Protein AF-A0A6S7JE84-F1 (afdb_monomer_lite)

Radius of gyration: 17.27 Å; chains: 1; bounding box: 38×40×47 Å

Sequence (116 aa):
MVEIRGKRGNKVPIVLTKDIKESIDLLIRTRKNVGIPDKNPFAFARPTKQSLKHIRACDCLKRFAKECEPPLSNPEDVTGTKLRKYIATISQVFALKETEVEWLAQHLGHDIKVHR

Foldseek 3Di:
DDWDQAPPRDTFDDDDDPVRVVVLVVLVVCCVVLCADPCQPDSQCDSDDNDNDHDDVQVVQLVCQCVDPPHDPCSVCRGPVNVLVVVLVVVVVVVDDPVRNCSSCSNSSHDCVVPD

Organism: Paramuricea clavata (NCBI:txid317549)

Secondary structure (DSSP, 8-state):
-EEEE-GGG-EEEE---HHHHHHHHHHHHHTTTTT--TT---TTB--STT--SBP-HHHHHHHHHHS-SSPPS-GGG--HHHHHHHHHHHHHHTT--HHHHHHHHHHHT--GGGG-

pLDDT: mean 85.82, std 11.47, range [40.44, 96.19]

Structure (mmCIF, N/CA/C/O backbone):
data_AF-A0A6S7JE84-F1
#
_entry.id   AF-A0A6S7JE84-F1
#
loop_
_atom_site.group_PDB
_atom_site.id
_atom_site.type_symbol
_atom_site.label_atom_id
_atom_site.label_alt_id
_atom_site.label_comp_id
_atom_site.label_asym_id
_atom_site.label_entity_id
_atom_site.label_seq_id
_atom_site.pdbx_PDB_ins_code
_atom_site.Cartn_x
_atom_site.Cartn_y
_atom_site.Cartn_z
_atom_site.occupancy
_atom_site.B_iso_or_equiv
_atom_site.auth_seq_id
_atom_site.auth_comp_id
_atom_site.auth_asym_id
_atom_site.auth_atom_id
_atom_site.pdbx_PDB_model_num
ATOM 1 N N . MET A 1 1 ? -13.062 -9.619 -5.395 1.00 68.19 1 MET A N 1
ATOM 2 C CA . MET A 1 1 ? -12.455 -9.660 -4.048 1.00 68.19 1 MET A CA 1
ATOM 3 C C . MET A 1 1 ? -10.962 -9.888 -4.217 1.00 68.19 1 MET A C 1
ATOM 5 O O . MET A 1 1 ? -10.603 -10.737 -5.023 1.00 68.19 1 MET A O 1
ATOM 9 N N . VAL A 1 2 ? -10.113 -9.100 -3.553 1.00 85.19 2 VAL A N 1
ATOM 10 C CA . VAL A 1 2 ? -8.650 -9.276 -3.593 1.00 85.19 2 VAL A CA 1
ATOM 11 C C . VAL A 1 2 ? -8.213 -9.933 -2.292 1.00 85.19 2 VAL A C 1
ATOM 13 O O . VAL A 1 2 ? -8.643 -9.522 -1.217 1.00 85.19 2 VAL A O 1
ATOM 16 N N . GLU A 1 3 ? -7.374 -10.957 -2.392 1.00 89.69 3 GLU A N 1
ATOM 17 C CA . GLU A 1 3 ? -6.812 -11.666 -1.245 1.00 89.69 3 GLU A CA 1
ATOM 18 C C . GLU A 1 3 ? -5.320 -11.365 -1.146 1.00 89.69 3 GLU A C 1
ATOM 20 O O . GLU A 1 3 ? -4.599 -11.407 -2.146 1.00 89.69 3 GLU A O 1
ATOM 25 N N . ILE A 1 4 ? -4.840 -11.098 0.066 1.00 89.75 4 ILE A N 1
ATOM 26 C CA . ILE A 1 4 ? -3.408 -11.012 0.346 1.00 89.75 4 ILE A CA 1
ATOM 27 C C . ILE A 1 4 ? -2.968 -12.147 1.262 1.00 89.75 4 ILE A C 1
ATOM 29 O O . ILE A 1 4 ? -3.761 -12.752 1.985 1.00 89.75 4 ILE A O 1
ATOM 33 N N . ARG A 1 5 ? -1.665 -12.425 1.251 1.00 88.00 5 ARG A N 1
ATOM 34 C CA . ARG A 1 5 ? -1.060 -13.410 2.142 1.00 88.00 5 ARG A CA 1
ATOM 35 C C . ARG A 1 5 ? -0.814 -12.792 3.519 1.00 88.00 5 ARG A C 1
ATOM 37 O O . ARG A 1 5 ? 0.068 -11.954 3.680 1.00 88.00 5 ARG A O 1
ATOM 44 N N . GLY A 1 6 ? -1.570 -13.243 4.506 1.00 84.69 6 GLY A N 1
ATOM 45 C CA . GLY A 1 6 ? -1.354 -12.995 5.924 1.00 84.69 6 GLY A CA 1
ATOM 46 C C . GLY A 1 6 ? -0.355 -13.967 6.562 1.00 84.69 6 GLY A C 1
ATOM 47 O O . GLY A 1 6 ? 0.371 -14.722 5.901 1.00 84.69 6 GLY A O 1
ATOM 48 N N . LYS A 1 7 ? -0.310 -13.944 7.898 1.00 82.62 7 LYS A N 1
ATOM 49 C CA . LYS A 1 7 ? 0.590 -14.786 8.697 1.00 82.62 7 LYS A CA 1
ATOM 50 C C . LYS A 1 7 ? 0.325 -16.271 8.420 1.00 82.62 7 LYS A C 1
ATOM 52 O O . LYS A 1 7 ? -0.818 -16.678 8.245 1.00 82.62 7 LYS A O 1
ATOM 57 N N . ARG A 1 8 ? 1.392 -17.081 8.377 1.00 85.06 8 ARG A N 1
ATOM 58 C CA . ARG A 1 8 ? 1.331 -18.541 8.134 1.00 85.06 8 ARG A CA 1
ATOM 59 C C . ARG A 1 8 ? 0.638 -18.948 6.821 1.00 85.06 8 ARG A C 1
ATOM 61 O O . ARG A 1 8 ? 0.265 -20.098 6.665 1.00 85.06 8 ARG A O 1
ATOM 68 N N . GLY A 1 9 ? 0.523 -18.035 5.851 1.00 84.56 9 GLY A N 1
ATOM 69 C CA . GLY A 1 9 ? -0.148 -18.325 4.581 1.00 84.56 9 GLY A CA 1
ATOM 70 C C . GLY A 1 9 ? -1.666 -18.171 4.624 1.00 84.56 9 GLY A C 1
ATOM 71 O O . GLY A 1 9 ? -2.304 -18.412 3.604 1.00 84.56 9 GLY A O 1
ATOM 72 N N . ASN A 1 10 ? -2.228 -17.719 5.749 1.00 85.81 10 ASN A N 1
ATOM 73 C CA . ASN A 1 10 ? -3.644 -17.384 5.835 1.00 85.81 10 ASN A CA 1
ATOM 74 C C . ASN A 1 10 ? -3.983 -16.326 4.787 1.00 85.81 10 ASN A C 1
ATOM 76 O O . ASN A 1 10 ? -3.243 -15.358 4.615 1.00 85.81 10 ASN A O 1
ATOM 80 N N . LYS A 1 11 ? -5.100 -16.502 4.091 1.00 88.38 11 LYS A N 1
ATOM 81 C CA . LYS A 1 11 ? -5.611 -15.503 3.156 1.00 88.38 11 LYS A CA 1
ATOM 82 C C . LYS A 1 11 ? -6.352 -14.428 3.939 1.00 88.38 11 LYS A C 1
ATOM 84 O O . LYS A 1 11 ? -7.161 -14.754 4.802 1.00 88.38 11 LYS A O 1
ATOM 89 N N . VAL A 1 12 ? -6.067 -13.165 3.645 1.00 85.88 12 VAL A N 1
ATOM 90 C CA . VAL A 1 12 ? -6.758 -12.021 4.245 1.00 85.88 12 VAL A CA 1
ATOM 91 C C . VAL A 1 12 ? -7.484 -11.266 3.131 1.00 85.88 12 VAL A C 1
ATOM 93 O O . VAL A 1 12 ? -6.822 -10.808 2.192 1.00 85.88 12 VAL A O 1
ATOM 96 N N . PRO A 1 13 ? -8.823 -11.160 3.187 1.00 86.19 13 PRO A N 1
ATOM 97 C CA . PRO A 1 13 ? -9.585 -10.407 2.203 1.00 86.19 13 PRO A CA 1
ATOM 98 C C . PRO A 1 13 ? -9.372 -8.900 2.386 1.00 86.19 13 PRO A C 1
ATOM 100 O O . PRO A 1 13 ? -9.387 -8.373 3.499 1.00 86.19 13 PRO A O 1
ATOM 103 N N . ILE A 1 14 ? -9.212 -8.188 1.272 1.00 86.25 14 ILE A N 1
ATOM 104 C CA . ILE A 1 14 ? -9.146 -6.727 1.232 1.00 86.25 14 ILE A CA 1
ATOM 105 C C . ILE A 1 14 ? -10.305 -6.199 0.392 1.00 86.25 14 ILE A C 1
ATOM 107 O O . ILE A 1 14 ? -10.521 -6.625 -0.748 1.00 86.25 14 ILE A O 1
ATOM 111 N N . VAL A 1 15 ? -11.029 -5.236 0.963 1.00 86.38 15 VAL A N 1
ATOM 112 C CA . VAL A 1 15 ? -12.015 -4.430 0.244 1.00 86.38 15 VAL A CA 1
ATOM 113 C C . VAL A 1 15 ? -11.282 -3.277 -0.429 1.00 86.38 15 VAL A C 1
ATOM 115 O O . VAL A 1 15 ? -10.523 -2.556 0.213 1.00 86.38 15 VAL A O 1
ATOM 118 N N . LEU A 1 16 ? -11.492 -3.123 -1.734 1.00 88.12 16 LEU A N 1
ATOM 119 C CA . LEU A 1 16 ? -10.937 -2.028 -2.520 1.00 88.12 16 LEU A CA 1
ATOM 120 C C . LEU A 1 16 ? -12.075 -1.129 -2.981 1.00 88.12 16 LEU A C 1
ATOM 122 O O . LEU A 1 16 ? -13.104 -1.623 -3.447 1.00 88.12 16 LEU A O 1
ATOM 126 N N . THR A 1 17 ? -11.872 0.181 -2.893 1.00 92.44 17 THR A N 1
ATOM 127 C CA . THR A 1 17 ? -12.746 1.139 -3.569 1.00 92.44 17 THR A CA 1
ATOM 128 C C . THR A 1 17 ? -12.562 1.029 -5.084 1.00 92.44 17 THR A C 1
ATOM 130 O O . THR A 1 17 ? -11.551 0.508 -5.573 1.00 92.44 17 THR A O 1
ATOM 133 N N . LYS A 1 18 ? -13.547 1.524 -5.839 1.00 93.94 18 LYS A N 1
ATOM 134 C CA . LYS A 1 18 ? -13.509 1.530 -7.307 1.00 93.94 18 LYS A CA 1
ATOM 135 C C . LYS A 1 18 ? -12.244 2.223 -7.832 1.00 93.94 18 LYS A C 1
ATOM 137 O O . LYS A 1 18 ? -11.529 1.634 -8.636 1.00 93.94 18 LYS A O 1
ATOM 142 N N . ASP A 1 19 ? -11.912 3.386 -7.281 1.00 96.00 19 ASP A N 1
ATOM 143 C CA . ASP A 1 19 ? -10.763 4.194 -7.708 1.00 96.00 19 ASP A CA 1
ATOM 144 C C . ASP A 1 19 ? -9.424 3.471 -7.489 1.00 96.00 19 ASP A C 1
ATOM 146 O O . ASP A 1 19 ? -8.530 3.507 -8.339 1.00 96.00 19 ASP A O 1
ATOM 150 N N . ILE A 1 20 ? -9.282 2.748 -6.369 1.00 94.12 20 ILE A N 1
ATOM 151 C CA . ILE A 1 20 ? -8.075 1.957 -6.092 1.00 94.12 20 ILE A CA 1
ATOM 152 C C . ILE A 1 20 ? -7.970 0.786 -7.070 1.00 94.12 20 ILE A C 1
ATOM 154 O O . ILE A 1 20 ? -6.881 0.507 -7.576 1.00 94.12 20 ILE A O 1
ATOM 158 N N . LYS A 1 21 ? -9.086 0.106 -7.366 1.00 94.38 21 LYS A N 1
ATOM 159 C CA . LYS A 1 21 ? -9.107 -0.971 -8.363 1.00 94.38 21 LYS A CA 1
ATOM 160 C C . LYS A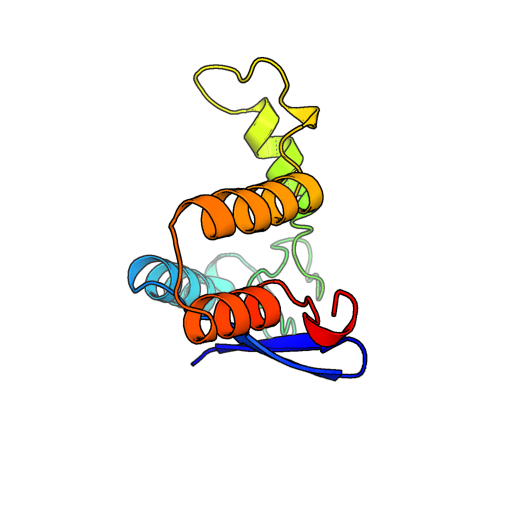 1 21 ? -8.665 -0.449 -9.731 1.00 94.38 21 LYS A C 1
ATOM 162 O O . LYS A 1 21 ? -7.771 -1.032 -10.333 1.00 94.38 21 LYS A O 1
ATOM 167 N N . GLU A 1 22 ? -9.249 0.653 -10.193 1.00 96.19 22 GLU A N 1
ATOM 168 C CA . GLU A 1 22 ? -8.910 1.261 -11.485 1.00 96.19 22 GLU A CA 1
ATOM 169 C C . GLU A 1 22 ? -7.438 1.689 -11.548 1.00 96.19 22 GLU A C 1
ATOM 171 O O . GLU A 1 22 ? -6.765 1.467 -12.556 1.00 96.19 22 GLU A O 1
ATOM 176 N N . SER A 1 23 ? -6.900 2.209 -10.443 1.00 95.69 23 SER A N 1
ATOM 177 C CA . SER A 1 23 ? -5.480 2.551 -10.322 1.00 95.69 23 SER A CA 1
ATOM 178 C C . SER A 1 23 ? -4.571 1.320 -10.437 1.00 95.69 23 SER A C 1
ATOM 180 O O . SER A 1 23 ? -3.558 1.355 -11.137 1.00 95.69 23 SER A O 1
ATOM 182 N N . ILE A 1 24 ? -4.927 0.206 -9.789 1.00 94.62 24 ILE A N 1
ATOM 183 C CA . ILE A 1 24 ? -4.178 -1.058 -9.890 1.00 94.62 24 ILE A CA 1
ATOM 184 C C . ILE A 1 24 ? -4.265 -1.628 -11.311 1.00 94.62 24 ILE A C 1
ATOM 186 O O . ILE A 1 24 ? -3.245 -2.043 -11.865 1.00 94.62 24 ILE A O 1
ATOM 190 N N . ASP A 1 25 ? -5.448 -1.608 -11.925 1.00 95.19 25 ASP A N 1
ATOM 191 C CA . ASP A 1 25 ? -5.652 -2.070 -13.301 1.00 95.19 25 ASP A CA 1
ATOM 192 C C . ASP A 1 25 ? -4.791 -1.251 -14.284 1.00 95.19 25 ASP A C 1
ATOM 194 O O . ASP A 1 25 ? -4.147 -1.811 -15.178 1.00 95.19 25 ASP A O 1
ATOM 198 N N . LEU A 1 26 ? -4.694 0.069 -14.077 1.00 95.88 26 LEU A N 1
ATOM 199 C CA . LEU A 1 26 ? -3.821 0.953 -14.849 1.00 95.88 26 LEU A CA 1
ATOM 200 C C . LEU A 1 26 ? -2.336 0.586 -14.696 1.00 95.88 26 LEU A C 1
ATOM 202 O O . LEU A 1 26 ? -1.621 0.512 -15.702 1.00 95.88 26 LEU A O 1
ATOM 206 N N . LEU A 1 27 ? -1.867 0.326 -13.471 1.00 93.81 27 LEU A N 1
ATOM 207 C CA . LEU A 1 27 ? -0.489 -0.116 -13.212 1.00 93.81 27 LEU A CA 1
ATOM 208 C C . LEU A 1 27 ? -0.176 -1.440 -13.920 1.00 93.81 27 LEU A C 1
ATOM 210 O O . LEU A 1 27 ? 0.890 -1.595 -14.517 1.00 93.81 27 LEU A O 1
ATOM 214 N N . ILE A 1 28 ? -1.109 -2.395 -13.894 1.00 93.62 28 ILE A N 1
ATOM 215 C CA . ILE A 1 28 ? -0.932 -3.696 -14.548 1.00 93.62 28 ILE A CA 1
ATOM 216 C C . ILE A 1 28 ? -0.866 -3.522 -16.067 1.00 93.62 28 ILE A C 1
ATOM 218 O O . ILE A 1 28 ? 0.051 -4.056 -16.694 1.00 93.62 28 ILE A O 1
ATOM 222 N N . ARG A 1 29 ? -1.783 -2.742 -16.653 1.00 95.12 29 ARG A N 1
ATOM 223 C CA . ARG A 1 29 ? -1.843 -2.494 -18.102 1.00 95.12 29 ARG A CA 1
ATOM 224 C C . ARG A 1 29 ? -0.586 -1.806 -18.637 1.00 95.12 29 ARG A C 1
ATOM 226 O O . ARG A 1 29 ? -0.141 -2.114 -19.738 1.00 95.12 29 ARG A O 1
ATOM 233 N N . THR A 1 30 ? -0.010 -0.881 -17.874 1.00 94.19 30 THR A N 1
ATOM 234 C CA . THR A 1 30 ? 1.124 -0.053 -18.324 1.00 94.19 30 THR A CA 1
ATOM 235 C C . THR A 1 30 ? 2.494 -0.671 -18.041 1.00 94.19 30 THR A C 1
ATOM 237 O O . THR A 1 30 ? 3.500 -0.152 -18.523 1.00 94.19 30 THR A O 1
ATOM 240 N N . ARG A 1 31 ? 2.560 -1.808 -17.328 1.00 93.38 31 ARG A N 1
ATOM 241 C CA . ARG A 1 31 ? 3.814 -2.396 -16.818 1.00 93.38 31 ARG A CA 1
ATOM 242 C C . ARG A 1 31 ? 4.903 -2.593 -17.882 1.00 93.38 31 ARG A C 1
ATOM 244 O O . ARG A 1 31 ? 6.066 -2.285 -17.629 1.00 93.38 31 ARG A O 1
ATOM 251 N N . LYS A 1 32 ? 4.529 -3.055 -19.081 1.00 91.44 32 LYS A N 1
ATOM 252 C CA . LYS A 1 32 ? 5.467 -3.288 -20.194 1.00 91.44 32 LYS A CA 1
ATOM 253 C C . LYS A 1 32 ? 6.071 -1.982 -20.708 1.00 91.44 32 LYS A C 1
ATOM 255 O O . LYS A 1 32 ? 7.276 -1.912 -20.931 1.00 91.44 32 LYS A O 1
ATOM 260 N N . ASN A 1 33 ? 5.252 -0.937 -20.815 1.00 92.38 33 ASN A N 1
ATOM 261 C CA . ASN A 1 33 ? 5.649 0.368 -21.351 1.00 92.38 33 ASN A CA 1
ATOM 262 C C . ASN A 1 33 ? 6.686 1.065 -20.463 1.00 92.38 33 ASN A C 1
ATOM 264 O O . ASN A 1 33 ? 7.495 1.843 -20.953 1.00 92.38 33 ASN A O 1
ATOM 268 N N . VAL A 1 34 ? 6.680 0.764 -19.161 1.00 90.56 34 VAL A N 1
ATOM 269 C CA . VAL A 1 34 ? 7.630 1.309 -18.179 1.00 90.56 34 VAL A CA 1
ATOM 270 C C . VAL A 1 34 ? 8.787 0.346 -17.866 1.00 90.56 34 VAL A C 1
ATOM 272 O O . VAL A 1 34 ? 9.495 0.519 -16.875 1.00 90.56 34 VAL A O 1
ATOM 275 N N . GLY A 1 35 ? 8.988 -0.684 -18.698 1.00 90.44 35 GLY A N 1
ATOM 276 C CA . GLY A 1 35 ? 10.146 -1.581 -18.622 1.00 90.44 35 GLY A CA 1
ATOM 277 C C . GLY A 1 35 ? 10.120 -2.590 -17.468 1.00 90.44 35 GLY A C 1
ATOM 278 O O . GLY A 1 35 ? 11.176 -3.085 -17.064 1.00 90.44 35 GLY A O 1
ATOM 279 N N . ILE A 1 36 ? 8.944 -2.905 -16.912 1.00 93.38 36 ILE A N 1
ATOM 280 C CA . ILE A 1 36 ? 8.806 -3.956 -15.894 1.00 93.38 36 ILE A CA 1
ATOM 281 C C . ILE A 1 36 ? 8.854 -5.329 -16.585 1.00 93.38 36 ILE A C 1
ATOM 283 O O . ILE A 1 36 ? 8.063 -5.567 -17.497 1.00 93.38 36 ILE A O 1
ATOM 287 N N . PRO A 1 37 ? 9.726 -6.261 -16.151 1.00 92.31 37 PRO A N 1
ATOM 288 C CA . PRO A 1 37 ? 9.799 -7.595 -16.743 1.00 92.31 37 PRO A CA 1
ATOM 289 C C . PRO A 1 37 ? 8.508 -8.393 -16.585 1.00 92.31 37 PRO A C 1
ATOM 291 O O . PRO A 1 37 ? 7.929 -8.426 -15.497 1.00 92.31 37 PRO A O 1
ATOM 294 N N . ASP A 1 38 ? 8.153 -9.161 -17.615 1.00 90.81 38 ASP A N 1
ATOM 295 C CA . ASP A 1 38 ? 7.004 -10.080 -17.587 1.00 90.81 38 ASP A CA 1
ATOM 296 C C . ASP A 1 38 ? 7.129 -11.154 -16.497 1.00 90.81 38 ASP A C 1
ATOM 298 O O . ASP A 1 38 ? 6.133 -11.607 -15.942 1.00 90.81 38 ASP A O 1
ATOM 302 N N . LYS A 1 39 ? 8.364 -11.516 -16.123 1.00 93.31 39 LYS A N 1
ATOM 303 C CA . LYS A 1 39 ? 8.645 -12.465 -15.035 1.00 93.31 39 LYS A CA 1
ATOM 304 C C . LYS A 1 39 ? 8.425 -11.884 -13.631 1.00 93.31 39 LYS A C 1
ATOM 306 O O . LYS A 1 39 ? 8.494 -12.638 -12.665 1.00 93.31 39 LYS A O 1
ATOM 311 N N . ASN A 1 40 ? 8.230 -10.571 -13.473 1.00 94.38 40 ASN A N 1
ATOM 312 C CA . ASN A 1 40 ? 8.013 -9.964 -12.157 1.00 94.38 40 ASN A CA 1
ATOM 313 C C . ASN A 1 40 ? 6.540 -10.149 -11.732 1.00 94.38 40 ASN A C 1
ATOM 315 O O . ASN A 1 40 ? 5.664 -9.548 -12.362 1.00 94.38 40 ASN A O 1
ATOM 319 N N . PRO A 1 41 ? 6.253 -10.909 -10.654 1.00 92.62 41 PRO A N 1
ATOM 320 C CA . PRO A 1 41 ? 4.885 -11.266 -10.275 1.00 92.62 41 PRO A CA 1
ATOM 321 C C . PRO A 1 41 ? 4.165 -10.184 -9.456 1.00 92.62 41 PRO A C 1
ATOM 323 O O . PRO A 1 41 ? 3.002 -10.351 -9.098 1.00 92.62 41 PRO A O 1
ATOM 326 N N . PHE A 1 42 ? 4.839 -9.090 -9.093 1.00 92.94 42 PHE A N 1
ATOM 327 C CA . PHE A 1 42 ? 4.281 -8.103 -8.175 1.00 92.94 42 PHE A CA 1
ATOM 328 C C . PHE A 1 42 ? 3.405 -7.072 -8.902 1.00 92.94 42 PHE A C 1
ATOM 330 O O . PHE A 1 42 ? 3.749 -6.584 -9.985 1.00 92.94 42 PHE A O 1
ATOM 337 N N . ALA A 1 43 ? 2.287 -6.697 -8.269 1.00 91.38 43 ALA A N 1
ATOM 338 C CA . ALA A 1 43 ? 1.441 -5.588 -8.717 1.00 91.38 43 ALA A CA 1
ATOM 339 C C . ALA A 1 43 ? 2.199 -4.250 -8.624 1.00 91.38 43 ALA A C 1
ATOM 341 O O . ALA A 1 43 ? 2.291 -3.516 -9.601 1.00 91.38 43 ALA A O 1
ATOM 342 N N . PHE A 1 44 ? 2.850 -3.996 -7.483 1.00 93.19 44 PHE A N 1
ATOM 343 C CA . PHE A 1 44 ? 3.725 -2.839 -7.253 1.00 93.19 44 PHE A CA 1
ATOM 344 C C . PHE A 1 44 ? 5.190 -3.190 -7.550 1.00 93.19 44 PHE A C 1
ATOM 346 O O . PHE A 1 44 ? 6.051 -3.184 -6.665 1.00 93.19 44 PHE A O 1
ATOM 353 N N . ALA A 1 45 ? 5.464 -3.594 -8.790 1.00 93.75 45 ALA A N 1
ATOM 354 C CA . ALA A 1 45 ? 6.798 -3.989 -9.234 1.00 93.75 45 ALA A CA 1
ATOM 355 C C . ALA A 1 45 ? 7.760 -2.791 -9.323 1.00 93.75 45 ALA A C 1
ATOM 357 O O . ALA A 1 45 ? 7.366 -1.674 -9.650 1.00 93.75 45 ALA A O 1
ATOM 358 N N . ARG A 1 46 ? 9.046 -3.022 -9.028 1.00 90.75 46 ARG A N 1
ATOM 359 C CA . ARG A 1 46 ? 10.077 -1.978 -9.098 1.00 90.75 46 ARG A CA 1
ATOM 360 C C . ARG A 1 46 ? 10.532 -1.761 -10.554 1.00 90.75 46 ARG A C 1
ATOM 362 O O . ARG A 1 46 ? 11.066 -2.709 -11.135 1.00 90.75 46 ARG A O 1
ATOM 369 N N . PRO A 1 47 ? 10.418 -0.545 -11.123 1.00 85.25 47 PRO A N 1
ATOM 370 C CA . PRO A 1 47 ? 10.749 -0.269 -12.525 1.00 85.25 47 PRO A CA 1
ATOM 371 C C . PRO A 1 47 ? 12.257 -0.016 -12.722 1.00 85.25 47 PRO A C 1
ATOM 373 O O . PRO A 1 47 ? 12.682 1.047 -13.156 1.00 85.25 47 PRO A O 1
ATOM 376 N N . THR A 1 48 ? 13.108 -0.969 -12.332 1.00 81.69 48 THR A N 1
ATOM 377 C CA . THR A 1 48 ? 14.575 -0.825 -12.427 1.00 81.69 48 THR A CA 1
ATOM 378 C C . THR A 1 48 ? 15.219 -2.087 -12.987 1.00 81.69 48 THR A C 1
ATOM 380 O O . THR A 1 48 ? 14.948 -3.155 -12.446 1.00 81.69 48 THR A O 1
ATOM 383 N N . LYS A 1 49 ? 16.113 -1.965 -13.985 1.00 69.62 49 LYS A N 1
ATOM 384 C CA . LYS A 1 49 ? 17.092 -2.981 -14.453 1.00 69.62 49 LYS A CA 1
ATOM 385 C C . LYS A 1 49 ? 16.647 -4.448 -14.296 1.00 69.62 49 LYS A C 1
ATOM 387 O O . LYS A 1 49 ? 17.268 -5.209 -13.563 1.00 69.62 49 LYS A O 1
ATOM 392 N N . GLN A 1 50 ? 15.552 -4.837 -14.944 1.00 80.75 50 GLN A N 1
ATOM 393 C CA . GLN A 1 50 ? 15.036 -6.214 -14.909 1.00 80.75 50 GLN A CA 1
ATOM 394 C C . GLN A 1 50 ? 14.722 -6.782 -13.504 1.00 80.75 50 GLN A C 1
ATOM 396 O O . GLN A 1 50 ? 14.682 -7.993 -13.296 1.00 80.75 50 GLN A O 1
ATOM 401 N N . SER A 1 51 ? 14.470 -5.914 -12.523 1.00 88.00 51 SER A N 1
ATOM 402 C CA . SER A 1 51 ? 14.140 -6.303 -11.154 1.00 88.00 51 SER A CA 1
ATOM 403 C C . SER A 1 51 ? 12.907 -7.202 -11.120 1.00 88.00 51 SER A C 1
ATOM 405 O O . SER A 1 51 ? 11.841 -6.837 -11.614 1.00 88.00 51 SER A O 1
ATOM 407 N N . LEU A 1 52 ? 13.031 -8.328 -10.420 1.00 93.00 52 LEU A N 1
ATOM 408 C CA . LEU A 1 52 ? 11.917 -9.208 -10.054 1.00 93.00 52 LEU A CA 1
ATOM 409 C C . LEU A 1 52 ? 11.395 -8.929 -8.633 1.00 93.00 52 LEU A C 1
ATOM 411 O O . LEU A 1 52 ? 10.716 -9.758 -8.038 1.00 93.00 52 LEU A O 1
ATOM 415 N N . LYS A 1 53 ? 11.744 -7.768 -8.063 1.00 93.00 53 LYS A N 1
ATOM 416 C CA . LYS A 1 53 ? 11.330 -7.318 -6.726 1.00 93.00 53 LYS A CA 1
ATOM 417 C C . LYS A 1 53 ? 10.197 -6.288 -6.792 1.00 93.00 53 LYS A C 1
ATOM 419 O O . LYS A 1 53 ? 9.984 -5.638 -7.821 1.00 93.00 53 LYS A O 1
ATOM 424 N N . HIS A 1 54 ? 9.507 -6.118 -5.668 1.00 93.31 54 HIS A N 1
ATOM 425 C CA . HIS A 1 54 ? 8.496 -5.083 -5.463 1.00 93.31 54 HIS A CA 1
ATOM 426 C C . HIS A 1 54 ? 9.095 -3.783 -4.909 1.00 93.31 54 HIS A C 1
ATOM 428 O O . HIS A 1 54 ? 10.213 -3.750 -4.384 1.00 93.31 54 HIS A O 1
ATOM 434 N N . ILE A 1 55 ? 8.324 -2.704 -5.004 1.00 92.50 55 ILE A N 1
ATOM 435 C CA . ILE A 1 55 ? 8.607 -1.428 -4.348 1.00 92.50 55 ILE A CA 1
ATOM 436 C C . ILE A 1 55 ? 8.437 -1.584 -2.829 1.00 92.50 55 ILE A C 1
ATOM 438 O O . ILE A 1 55 ? 7.535 -2.276 -2.348 1.00 92.50 55 ILE A O 1
ATOM 442 N N . ARG A 1 56 ? 9.313 -0.947 -2.046 1.00 93.06 56 ARG A N 1
ATOM 443 C CA . ARG A 1 56 ? 9.230 -0.951 -0.580 1.00 93.06 56 ARG A CA 1
ATOM 444 C C . ARG A 1 56 ? 8.284 0.153 -0.114 1.00 93.06 56 ARG A C 1
ATOM 446 O O . ARG A 1 56 ? 8.660 1.319 -0.096 1.00 93.06 56 ARG A O 1
ATOM 453 N N . ALA A 1 57 ? 7.080 -0.228 0.310 1.00 92.31 57 ALA A N 1
ATOM 454 C CA . ALA A 1 57 ? 6.048 0.715 0.750 1.00 92.31 57 ALA A CA 1
ATOM 455 C C . ALA A 1 57 ? 6.512 1.645 1.887 1.00 92.31 57 ALA A C 1
ATOM 457 O O . ALA A 1 57 ? 6.179 2.824 1.883 1.00 92.31 57 ALA A O 1
ATOM 458 N N . CYS A 1 58 ? 7.325 1.148 2.829 1.00 93.44 58 CYS A N 1
ATOM 459 C CA . CYS A 1 58 ? 7.873 1.972 3.911 1.00 93.44 58 CYS A CA 1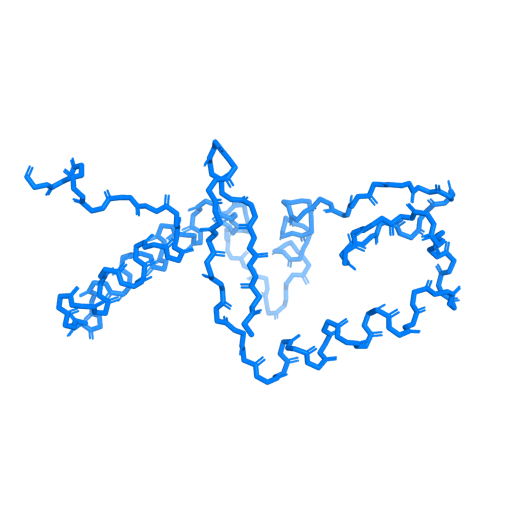
ATOM 460 C C . CYS A 1 58 ? 8.750 3.120 3.394 1.00 93.44 58 CYS A C 1
ATOM 462 O O . CYS A 1 58 ? 8.686 4.217 3.937 1.00 93.44 58 CYS A O 1
ATOM 464 N N . ASP A 1 59 ? 9.551 2.870 2.356 1.00 94.12 59 ASP A N 1
ATOM 465 C CA . ASP A 1 59 ? 10.427 3.889 1.772 1.00 94.12 59 ASP A CA 1
ATOM 466 C C . ASP A 1 59 ? 9.585 4.927 1.011 1.00 94.12 59 ASP A C 1
ATOM 468 O O . ASP A 1 59 ? 9.835 6.124 1.125 1.00 94.12 59 ASP A O 1
ATOM 472 N N . CYS A 1 60 ? 8.534 4.482 0.309 1.00 94.19 60 CYS A N 1
ATOM 473 C CA . CYS A 1 60 ? 7.569 5.372 -0.340 1.00 94.19 60 CYS A CA 1
ATOM 474 C C . CYS A 1 60 ? 6.846 6.271 0.663 1.00 94.19 60 CYS A C 1
ATOM 476 O O . CYS A 1 60 ? 6.830 7.480 0.473 1.00 94.19 60 CYS A O 1
ATOM 478 N N . LEU A 1 61 ? 6.286 5.704 1.738 1.00 94.38 61 LEU A N 1
ATOM 479 C CA . LEU A 1 61 ? 5.585 6.481 2.766 1.00 94.38 61 LEU A CA 1
ATOM 480 C C . LEU A 1 61 ? 6.500 7.533 3.392 1.00 94.38 61 LEU A C 1
ATOM 482 O O . LEU A 1 61 ? 6.112 8.690 3.482 1.00 94.38 61 LEU A O 1
ATOM 486 N N . LYS A 1 62 ? 7.732 7.156 3.756 1.00 94.62 62 LYS A N 1
ATOM 487 C CA . LYS A 1 62 ? 8.716 8.102 4.302 1.00 94.62 62 LYS A CA 1
ATOM 488 C C . LYS A 1 62 ? 9.038 9.229 3.331 1.00 94.62 62 LYS A C 1
ATOM 490 O O . LYS A 1 62 ? 9.145 10.375 3.750 1.00 94.62 62 LYS A O 1
ATOM 495 N N . ARG A 1 63 ? 9.213 8.906 2.048 1.00 95.12 63 ARG A N 1
ATOM 496 C CA . ARG A 1 63 ? 9.475 9.903 1.009 1.00 95.12 63 ARG A CA 1
ATOM 497 C C . ARG A 1 63 ? 8.302 10.875 0.880 1.00 95.12 63 ARG A C 1
ATOM 499 O O . ARG A 1 63 ? 8.501 12.072 1.031 1.00 95.12 63 ARG A O 1
ATOM 506 N N . PHE A 1 64 ? 7.091 10.362 0.671 1.00 95.25 64 PHE A N 1
ATOM 507 C CA . PHE A 1 64 ? 5.910 11.204 0.479 1.00 95.25 64 PHE A CA 1
ATOM 508 C C . PHE A 1 64 ? 5.534 12.001 1.727 1.00 95.25 64 PHE A C 1
ATOM 510 O O . PHE A 1 64 ? 5.070 13.122 1.595 1.00 95.25 64 PHE A O 1
ATOM 517 N N . ALA A 1 65 ? 5.782 11.485 2.933 1.00 95.62 65 ALA A N 1
ATOM 518 C CA . ALA A 1 65 ? 5.582 12.253 4.160 1.00 95.62 65 ALA A CA 1
ATOM 519 C C . ALA A 1 65 ? 6.502 13.486 4.234 1.00 95.62 65 ALA A C 1
ATOM 521 O O . ALA A 1 65 ? 6.093 14.517 4.761 1.00 95.62 65 ALA A O 1
ATOM 522 N N . LYS A 1 66 ? 7.732 13.392 3.704 1.00 95.31 66 LYS A N 1
ATOM 523 C CA . LYS A 1 66 ? 8.700 14.504 3.657 1.00 95.31 66 LYS A CA 1
ATOM 524 C C . LYS A 1 66 ? 8.440 15.481 2.516 1.00 95.31 66 LYS A C 1
ATOM 526 O O . LYS A 1 66 ? 8.696 16.664 2.677 1.00 95.31 66 LYS A O 1
ATOM 531 N N . GLU A 1 67 ? 7.957 14.976 1.385 1.00 95.94 67 GLU A N 1
ATOM 532 C CA . GLU A 1 67 ? 7.610 15.762 0.189 1.00 95.94 67 GLU A CA 1
ATOM 533 C C . GLU A 1 67 ? 6.164 16.303 0.240 1.00 95.94 67 GLU A C 1
ATOM 535 O O . GLU A 1 67 ? 5.682 16.861 -0.737 1.00 95.94 67 GLU A O 1
ATOM 540 N N . CYS A 1 68 ? 5.447 16.101 1.351 1.00 93.81 68 CYS A N 1
ATOM 541 C CA . CYS A 1 68 ? 4.055 16.516 1.504 1.00 93.81 68 CYS A CA 1
ATOM 542 C C . CYS A 1 68 ? 3.927 18.043 1.566 1.00 93.81 68 CYS A C 1
ATOM 544 O O . CYS A 1 68 ? 4.689 18.706 2.271 1.00 93.81 68 CYS A O 1
ATOM 546 N N . GLU A 1 69 ? 2.901 18.575 0.902 1.00 93.69 69 GLU A N 1
ATOM 547 C CA . GLU A 1 69 ? 2.542 19.991 0.935 1.00 93.69 69 GLU A CA 1
ATOM 548 C C . GLU A 1 69 ? 1.068 20.155 1.364 1.00 93.69 69 GLU A C 1
ATOM 550 O O . GLU A 1 69 ? 0.190 19.533 0.758 1.00 93.69 69 GLU A O 1
ATOM 555 N N . PRO A 1 70 ? 0.769 20.961 2.405 1.00 93.94 70 PRO A N 1
ATOM 556 C CA . PRO A 1 70 ? 1.724 21.681 3.251 1.00 93.94 70 PRO A CA 1
ATOM 557 C C . PRO A 1 70 ? 2.619 20.728 4.077 1.00 93.94 70 PRO A C 1
ATOM 559 O O . PRO A 1 70 ? 2.225 19.581 4.320 1.00 93.94 70 PRO A O 1
ATOM 562 N N . PRO A 1 71 ? 3.813 21.181 4.515 1.00 95.38 71 PRO A N 1
ATOM 563 C CA . PRO A 1 71 ? 4.730 20.353 5.291 1.00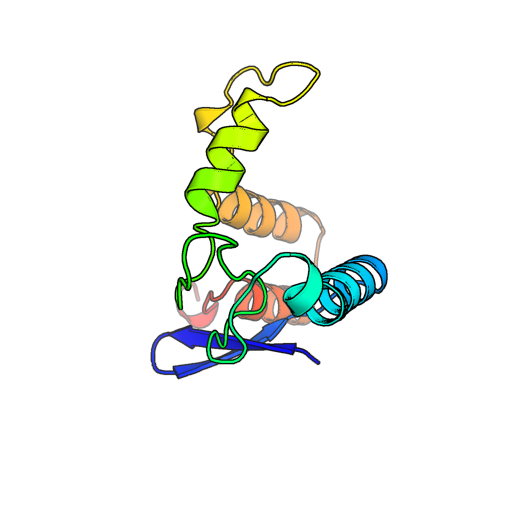 95.38 71 PRO A CA 1
ATOM 564 C C . PRO A 1 71 ? 4.081 19.821 6.568 1.00 95.38 71 PRO A C 1
ATOM 566 O O . PRO A 1 71 ? 3.466 20.564 7.334 1.00 95.38 71 PRO A O 1
ATOM 569 N N . LEU A 1 72 ? 4.252 18.525 6.819 1.00 95.50 72 LEU A N 1
ATOM 570 C CA . LEU A 1 72 ? 3.812 17.909 8.067 1.00 95.50 72 LEU A CA 1
ATOM 571 C C . LEU A 1 72 ? 4.732 18.345 9.210 1.00 95.50 72 LEU A C 1
ATOM 573 O O . LEU A 1 72 ? 5.949 18.396 9.039 1.00 95.50 72 LEU A O 1
ATOM 577 N N . SER A 1 73 ? 4.174 18.576 10.401 1.00 96.06 73 SER A N 1
ATOM 578 C CA . SER A 1 73 ? 4.976 18.909 11.587 1.00 96.06 73 SER A CA 1
ATOM 579 C C . SER A 1 73 ? 5.916 17.764 11.983 1.00 96.06 73 SER A C 1
ATOM 581 O O . SER A 1 73 ? 7.061 17.992 12.364 1.00 96.06 73 SER A O 1
ATOM 583 N N . ASN A 1 74 ? 5.441 16.518 11.850 1.00 94.75 74 ASN A N 1
ATOM 584 C CA . ASN A 1 74 ? 6.158 15.310 12.253 1.00 94.75 74 ASN A CA 1
ATOM 585 C C . ASN A 1 74 ? 6.096 14.231 11.148 1.00 94.75 74 ASN A C 1
ATOM 587 O O . ASN A 1 74 ? 5.420 13.212 11.315 1.00 94.75 74 ASN A O 1
ATOM 591 N N . PRO A 1 75 ? 6.801 14.400 10.013 1.00 94.38 75 PRO A N 1
ATOM 592 C CA . PRO A 1 75 ? 6.752 13.449 8.896 1.00 94.38 75 PRO A CA 1
ATOM 593 C C . PRO A 1 75 ? 7.140 12.013 9.283 1.00 94.38 75 PRO A C 1
ATOM 595 O O . PRO A 1 75 ? 6.590 11.047 8.758 1.00 94.38 75 PRO A O 1
ATOM 598 N N . GLU A 1 76 ? 8.066 11.856 10.235 1.00 93.50 76 GLU A N 1
ATOM 599 C CA . GLU A 1 76 ? 8.557 10.551 10.707 1.00 93.50 76 GLU A CA 1
ATOM 600 C C . G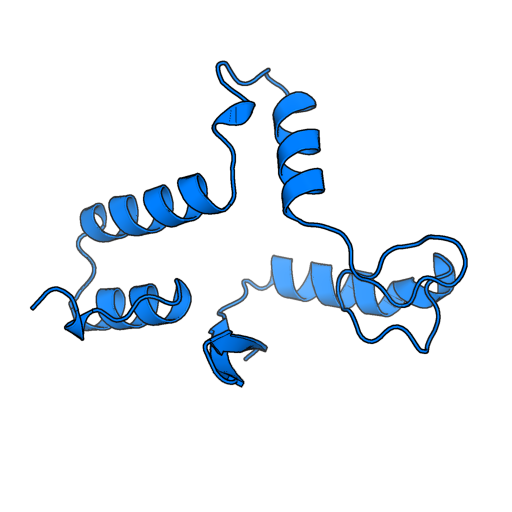LU A 1 76 ? 7.484 9.732 11.452 1.00 93.50 76 GLU A C 1
ATOM 602 O O . GLU A 1 76 ? 7.627 8.518 11.623 1.00 93.50 76 GLU A O 1
ATOM 607 N N . ASP A 1 77 ? 6.378 10.365 11.855 1.00 93.06 77 ASP A N 1
ATOM 608 C CA . ASP A 1 77 ? 5.251 9.690 12.495 1.00 93.06 77 ASP A CA 1
ATOM 609 C C . ASP A 1 77 ? 4.290 9.046 11.482 1.00 93.06 77 ASP A C 1
ATOM 611 O O . ASP A 1 77 ? 3.515 8.151 11.841 1.00 93.06 77 ASP A O 1
ATOM 615 N N . VAL A 1 78 ? 4.396 9.393 10.197 1.00 93.50 78 VAL A N 1
ATOM 616 C CA . VAL A 1 78 ? 3.604 8.791 9.117 1.00 93.50 78 VAL A CA 1
ATOM 617 C C . VAL A 1 78 ? 4.242 7.473 8.678 1.00 93.50 78 VAL A C 1
ATOM 619 O O . VAL A 1 78 ? 4.935 7.353 7.669 1.00 93.50 78 VAL A O 1
ATOM 622 N N . THR A 1 79 ? 4.004 6.431 9.474 1.00 93.75 79 THR A N 1
ATOM 623 C CA . THR A 1 79 ? 4.485 5.068 9.204 1.00 93.75 79 THR A CA 1
ATOM 624 C C . THR A 1 79 ? 3.327 4.093 9.073 1.00 93.75 79 THR A C 1
ATOM 626 O O . THR A 1 79 ? 2.293 4.253 9.717 1.00 93.75 79 THR A O 1
ATOM 629 N N . GLY A 1 80 ? 3.516 3.005 8.320 1.00 91.62 80 GLY A N 1
ATOM 630 C CA . GLY A 1 80 ? 2.477 1.979 8.166 1.00 91.62 80 GLY A CA 1
ATOM 631 C C . GLY A 1 80 ? 1.995 1.372 9.493 1.00 91.62 80 GLY A C 1
ATOM 632 O O . GLY A 1 80 ? 0.833 0.996 9.609 1.00 91.62 80 GLY A O 1
ATOM 633 N N . THR A 1 81 ? 2.852 1.300 10.519 1.00 91.56 81 THR A N 1
ATOM 634 C CA . THR A 1 81 ? 2.453 0.820 11.854 1.00 91.56 81 THR A CA 1
ATOM 635 C C . THR A 1 81 ? 1.621 1.848 12.610 1.00 91.56 81 THR A C 1
ATOM 637 O O . THR A 1 81 ? 0.593 1.477 13.171 1.00 91.56 81 THR A O 1
ATOM 640 N N . LYS A 1 82 ? 2.031 3.124 12.623 1.00 93.38 82 LYS A N 1
ATOM 641 C CA . LYS A 1 82 ? 1.262 4.189 13.284 1.00 93.38 82 LYS A CA 1
ATOM 642 C C . LYS A 1 82 ? -0.078 4.421 12.582 1.00 93.38 82 LYS A C 1
ATOM 644 O O . LYS A 1 82 ? -1.089 4.507 13.264 1.00 93.38 82 LYS A O 1
ATOM 649 N N . LEU A 1 83 ? -0.107 4.377 11.249 1.00 90.75 83 LEU A N 1
ATOM 650 C CA . LEU A 1 83 ? -1.339 4.446 10.459 1.00 90.75 83 LEU A CA 1
ATOM 651 C C . LEU A 1 83 ? -2.293 3.286 10.769 1.00 90.75 83 LEU A C 1
ATOM 653 O O . LEU A 1 83 ? -3.468 3.523 11.017 1.00 90.75 83 LEU A O 1
ATOM 657 N N . ARG A 1 84 ? -1.806 2.038 10.839 1.00 88.12 84 ARG A N 1
ATOM 658 C CA . ARG A 1 84 ? -2.655 0.899 11.238 1.00 88.12 84 ARG A CA 1
ATOM 659 C C . ARG A 1 84 ? -3.209 1.040 12.655 1.00 88.12 84 ARG A C 1
ATOM 661 O O . ARG A 1 84 ? -4.374 0.727 12.868 1.00 88.12 84 ARG A O 1
ATOM 668 N N . LYS A 1 85 ? -2.399 1.515 13.610 1.00 89.69 85 LYS A N 1
ATOM 669 C CA . LYS A 1 85 ? -2.869 1.800 14.976 1.00 89.69 85 LYS A CA 1
ATOM 670 C C . LYS A 1 85 ? -3.944 2.884 14.972 1.00 89.69 85 LYS A C 1
ATOM 672 O O . LYS A 1 85 ? -4.981 2.693 15.588 1.00 89.69 85 LYS A O 1
ATOM 677 N N . TYR A 1 86 ? -3.712 3.969 14.236 1.00 88.94 86 TYR A N 1
ATOM 678 C CA . TYR A 1 86 ? -4.670 5.058 14.096 1.00 88.94 86 TYR A CA 1
ATOM 679 C C . TYR A 1 86 ? -6.002 4.562 13.527 1.00 88.94 86 TYR A C 1
ATOM 681 O O . TYR A 1 86 ? -7.029 4.802 14.148 1.00 88.94 86 TYR A O 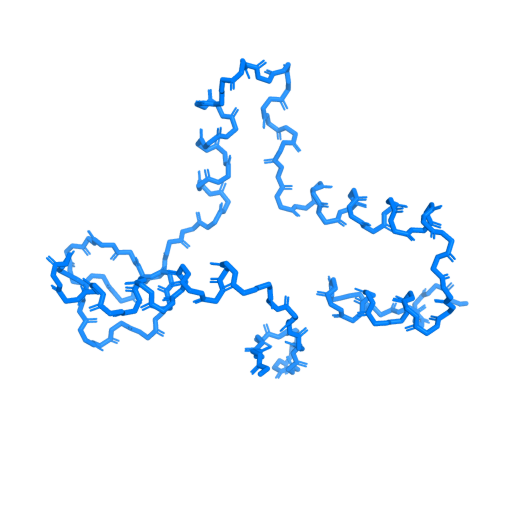1
ATOM 689 N N . ILE A 1 87 ? -5.980 3.789 12.432 1.00 85.44 87 ILE A N 1
ATOM 690 C CA . ILE A 1 87 ? -7.186 3.183 11.843 1.00 85.44 87 ILE A CA 1
ATOM 691 C C . ILE A 1 87 ? -7.911 2.299 12.868 1.00 85.44 87 ILE A C 1
ATOM 693 O O . ILE A 1 87 ? -9.113 2.446 13.050 1.00 85.44 87 ILE A O 1
ATOM 697 N N . ALA A 1 88 ? -7.193 1.431 13.590 1.00 83.06 88 ALA A N 1
ATOM 698 C CA . ALA A 1 88 ? -7.800 0.595 14.626 1.00 83.06 88 ALA A CA 1
ATOM 699 C C . ALA A 1 88 ? -8.501 1.428 15.717 1.00 83.06 88 ALA A C 1
ATOM 701 O O . ALA A 1 88 ? -9.615 1.099 16.115 1.00 83.06 88 ALA A O 1
ATOM 702 N N . THR A 1 89 ? -7.869 2.511 16.180 1.00 84.69 89 THR A N 1
ATOM 703 C CA . THR A 1 89 ? -8.423 3.398 17.211 1.00 84.69 89 THR A CA 1
ATOM 704 C C . THR A 1 89 ? -9.634 4.176 16.708 1.00 84.69 89 THR A C 1
ATOM 706 O O . THR A 1 89 ? -10.677 4.144 17.352 1.00 84.69 89 THR A O 1
ATOM 709 N N . ILE A 1 90 ? -9.538 4.854 15.559 1.00 82.75 90 ILE A N 1
ATOM 710 C CA . ILE A 1 90 ? -10.663 5.655 15.048 1.00 82.75 90 ILE A CA 1
ATOM 711 C C . ILE A 1 90 ? -11.871 4.776 14.741 1.00 82.75 90 ILE A C 1
ATOM 713 O O . ILE A 1 90 ? -13.001 5.178 14.979 1.00 82.75 90 ILE A O 1
ATOM 717 N N . SER A 1 91 ? -11.658 3.546 14.280 1.00 74.56 91 SER A N 1
ATOM 718 C CA . SER A 1 91 ? -12.757 2.630 14.016 1.00 74.56 91 SER A CA 1
ATOM 719 C C . SER A 1 91 ? -13.502 2.176 15.268 1.00 74.56 91 SER A C 1
ATOM 721 O O . SER A 1 91 ? -14.692 1.902 15.175 1.00 74.56 91 SER A O 1
ATOM 723 N N . GLN A 1 92 ? -12.855 2.150 16.437 1.00 69.06 92 GLN A N 1
ATOM 724 C CA . GLN A 1 92 ? -13.568 1.967 17.707 1.00 69.06 92 GLN A CA 1
ATOM 725 C C . GLN A 1 92 ? -14.449 3.186 18.028 1.00 69.06 92 GLN A C 1
ATOM 727 O O . GLN A 1 92 ? -15.551 3.028 18.544 1.00 69.06 92 GLN A O 1
ATOM 732 N N . VAL A 1 93 ? -13.995 4.395 17.676 1.00 69.12 93 VAL A N 1
ATOM 733 C CA . VAL A 1 93 ? -14.739 5.653 17.880 1.00 69.12 93 VAL A CA 1
ATOM 734 C C . VAL A 1 93 ? -15.967 5.749 16.972 1.00 69.12 93 VAL A C 1
ATOM 736 O O . VAL A 1 93 ? -16.981 6.306 17.380 1.00 69.12 93 VAL A O 1
ATOM 739 N N . PHE A 1 94 ? -15.928 5.158 15.775 1.00 66.38 94 PHE A N 1
ATOM 740 C CA . PHE A 1 94 ? -17.059 5.145 14.837 1.00 66.38 94 PHE A CA 1
ATOM 741 C C . PHE A 1 94 ? -18.256 4.270 15.279 1.00 66.38 94 PHE A C 1
ATOM 743 O O . PHE A 1 94 ? -19.169 4.071 14.483 1.00 66.38 94 PHE A O 1
ATOM 750 N N . ALA A 1 95 ? -18.283 3.777 16.529 1.00 63.03 95 ALA A N 1
ATOM 751 C CA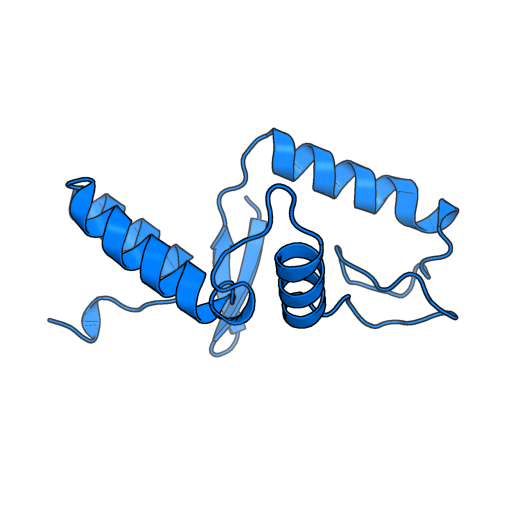 . ALA A 1 95 ? -19.365 2.967 17.111 1.00 63.03 95 ALA A CA 1
ATOM 752 C C . ALA A 1 95 ? -19.795 1.793 16.213 1.00 63.03 95 ALA A C 1
ATOM 754 O O . ALA A 1 95 ? -20.980 1.476 16.088 1.00 63.03 95 ALA A O 1
ATOM 755 N N . LEU A 1 96 ? -18.808 1.165 15.569 1.00 66.88 96 LEU A N 1
ATOM 756 C CA . LEU A 1 96 ? -19.011 -0.003 14.726 1.00 66.88 96 LEU A CA 1
ATOM 757 C C . LEU A 1 96 ? -19.693 -1.115 15.530 1.00 66.88 96 LEU A C 1
ATOM 759 O O . LEU A 1 96 ? -19.334 -1.380 16.681 1.00 66.88 96 LEU A O 1
ATOM 763 N N . LYS A 1 97 ? -20.662 -1.793 14.913 1.00 74.38 97 LYS A N 1
ATOM 764 C CA . LYS A 1 97 ? -21.282 -2.997 15.483 1.00 74.38 97 LYS A CA 1
ATOM 765 C C . LYS A 1 97 ? -20.209 -4.067 15.687 1.00 74.38 97 LYS A C 1
ATOM 767 O O . LYS A 1 97 ? -19.225 -4.100 14.951 1.00 74.38 97 LYS A O 1
ATOM 772 N N . GLU A 1 98 ? -20.412 -4.998 16.618 1.00 72.44 98 GLU A N 1
ATOM 773 C CA . GLU A 1 98 ? -19.433 -6.068 16.897 1.00 72.44 98 GLU A CA 1
ATOM 774 C C . GLU A 1 98 ? -18.985 -6.815 15.627 1.00 72.44 98 GLU A C 1
ATOM 776 O O . GLU A 1 98 ? -17.797 -7.064 15.436 1.00 72.44 98 GLU A O 1
ATOM 781 N N . THR A 1 99 ? -19.909 -7.071 14.698 1.00 77.31 99 THR A N 1
ATOM 782 C CA . THR A 1 99 ? -19.616 -7.702 13.401 1.00 77.31 99 THR A CA 1
ATOM 783 C C . THR A 1 99 ? -18.701 -6.859 12.507 1.00 77.31 99 THR A C 1
ATOM 785 O O . THR A 1 99 ? -17.859 -7.391 11.790 1.00 77.31 99 THR A O 1
ATOM 788 N N . GLU A 1 100 ? -18.850 -5.535 12.538 1.00 74.50 100 GLU A N 1
ATOM 789 C CA . GLU A 1 100 ? -18.033 -4.600 11.756 1.00 74.50 100 GLU A CA 1
ATOM 790 C C . GLU A 1 100 ? -16.633 -4.452 12.370 1.00 74.50 100 GLU A C 1
ATOM 792 O O . GLU A 1 100 ? -15.642 -4.368 11.642 1.00 74.50 100 GLU A O 1
ATOM 797 N N . VAL A 1 101 ? -16.535 -4.505 13.704 1.00 74.31 101 VAL A N 1
ATOM 798 C CA . VAL A 1 101 ? -15.255 -4.572 14.426 1.00 74.31 101 VAL A CA 1
ATOM 799 C C . VAL A 1 101 ? -14.512 -5.865 14.083 1.00 74.31 101 VAL A C 1
ATOM 801 O O . VAL A 1 101 ? -13.309 -5.820 13.815 1.00 74.31 101 VAL A O 1
ATOM 804 N N . GLU A 1 102 ? -15.209 -7.005 14.018 1.00 77.25 102 GLU A N 1
ATOM 805 C CA . GLU A 1 102 ? -14.630 -8.280 13.577 1.00 77.25 102 GLU A CA 1
ATOM 806 C C . GLU A 1 102 ? -14.086 -8.221 12.151 1.00 77.25 102 GLU A C 1
ATOM 808 O O . GLU A 1 102 ? -12.941 -8.620 11.911 1.00 77.25 102 GLU A O 1
ATOM 813 N N . TRP A 1 103 ? -14.861 -7.675 11.213 1.00 76.25 103 TRP A N 1
ATOM 814 C CA . TRP A 1 103 ? -14.417 -7.509 9.828 1.00 76.25 103 TRP A CA 1
ATOM 815 C C . TRP A 1 103 ? -13.190 -6.609 9.731 1.00 76.25 103 TRP A C 1
ATOM 817 O O . TRP A 1 103 ? -12.232 -6.925 9.019 1.00 76.25 103 TRP A O 1
ATOM 827 N N . LEU A 1 104 ? -13.181 -5.509 10.481 1.00 76.62 104 LEU A N 1
ATOM 828 C CA . LEU A 1 104 ? -12.049 -4.601 10.500 1.00 76.62 104 LEU A CA 1
ATOM 829 C C . LEU A 1 104 ? -10.800 -5.244 11.106 1.00 76.62 104 LEU A C 1
ATOM 831 O O . LEU A 1 104 ? -9.712 -5.089 10.554 1.00 76.62 104 LEU A O 1
ATOM 835 N N . ALA A 1 105 ? -10.916 -5.960 12.223 1.00 75.38 105 ALA A N 1
ATOM 836 C CA . ALA A 1 105 ? -9.761 -6.602 12.837 1.00 75.38 105 ALA A CA 1
ATOM 837 C C . ALA A 1 105 ? -9.136 -7.636 11.899 1.00 75.38 105 ALA A C 1
ATOM 839 O O . ALA A 1 105 ? -7.919 -7.621 11.708 1.00 75.38 105 ALA A O 1
ATOM 840 N N . GLN A 1 106 ? -9.959 -8.451 11.232 1.00 76.69 106 GLN A N 1
ATOM 841 C CA . GLN A 1 106 ? -9.486 -9.367 10.194 1.00 76.69 106 GLN A CA 1
ATOM 842 C C . GLN A 1 106 ? -8.757 -8.613 9.073 1.00 76.69 106 GLN A C 1
ATOM 844 O O . GLN A 1 106 ? -7.664 -9.017 8.674 1.00 76.69 106 GLN A O 1
ATOM 849 N N . HIS A 1 107 ? -9.308 -7.484 8.619 1.00 72.06 107 HIS A N 1
ATOM 850 C CA . HIS A 1 107 ? -8.694 -6.638 7.595 1.00 72.06 107 HIS A CA 1
ATOM 851 C C . HIS A 1 107 ? -7.347 -6.034 8.033 1.00 72.06 107 HIS A C 1
ATOM 853 O O . HIS A 1 107 ? -6.405 -5.952 7.246 1.00 72.06 107 HIS A O 1
ATOM 859 N N . LEU A 1 108 ? -7.220 -5.654 9.306 1.00 77.12 108 LEU A N 1
ATOM 860 C CA . LEU A 1 108 ? -5.980 -5.147 9.901 1.00 77.12 108 LEU A CA 1
ATOM 861 C C . LEU A 1 108 ? -4.982 -6.264 10.263 1.00 77.12 108 LEU A C 1
ATOM 863 O O . LEU A 1 108 ? -3.863 -5.973 10.694 1.00 77.12 108 LEU A O 1
ATOM 867 N N . GLY A 1 109 ? -5.354 -7.534 10.068 1.00 69.56 109 GLY A N 1
ATOM 868 C CA . GLY A 1 109 ? -4.541 -8.700 10.418 1.00 69.56 109 GLY A CA 1
ATOM 869 C C . GLY A 1 109 ? -4.447 -8.949 11.926 1.00 69.56 109 GLY A C 1
ATOM 870 O O . GLY A 1 109 ? -3.473 -9.545 12.388 1.00 69.56 109 GLY A O 1
ATOM 871 N N . HIS A 1 110 ? -5.419 -8.451 12.688 1.00 72.88 110 HIS A N 1
ATOM 872 C CA . HIS A 1 110 ? -5.551 -8.626 14.128 1.00 72.88 110 HIS A CA 1
ATOM 873 C C . HIS A 1 110 ? -6.530 -9.770 14.434 1.00 72.88 110 HIS A C 1
ATOM 875 O O . HIS A 1 110 ? -7.495 -9.991 13.707 1.00 72.88 110 HIS A O 1
ATOM 881 N N . ASP A 1 111 ? -6.289 -10.478 15.536 1.00 67.00 111 ASP A N 1
ATOM 882 C CA . ASP A 1 111 ? -7.220 -11.464 16.087 1.00 67.00 111 ASP A CA 1
ATOM 883 C C . ASP A 1 111 ? -7.834 -10.891 17.370 1.00 67.00 111 ASP A C 1
ATOM 885 O O . ASP A 1 111 ? -7.122 -10.623 18.339 1.00 67.00 111 ASP A O 1
ATOM 889 N N . ILE A 1 112 ? -9.151 -10.668 17.367 1.00 60.09 112 ILE A N 1
ATOM 890 C CA . ILE A 1 112 ? -9.883 -10.089 18.508 1.00 60.09 112 ILE A CA 1
ATOM 891 C C . ILE A 1 112 ? -9.908 -11.053 19.697 1.00 60.09 112 ILE A C 1
ATOM 893 O O . ILE A 1 112 ? -9.994 -10.610 20.841 1.00 60.09 112 ILE A O 1
ATOM 897 N N . LYS A 1 113 ? -9.753 -12.366 19.471 1.00 58.84 113 LYS A N 1
ATOM 898 C CA . LYS A 1 113 ? -9.779 -13.366 20.549 1.00 58.84 113 LYS A CA 1
ATOM 899 C C . LYS A 1 113 ? -8.595 -13.267 21.513 1.00 58.84 113 LYS A C 1
ATOM 901 O O . LYS A 1 113 ? -8.615 -13.922 22.545 1.00 58.84 113 LYS A O 1
ATOM 906 N N . VAL A 1 114 ? -7.578 -12.462 21.203 1.00 52.22 114 VAL A N 1
ATOM 907 C CA . VAL A 1 114 ? -6.413 -12.237 22.077 1.00 52.22 114 VAL A CA 1
ATOM 908 C C . VAL A 1 114 ? -6.690 -11.154 23.140 1.00 52.22 114 VAL A C 1
ATOM 910 O O . VAL A 1 114 ? -5.898 -10.977 24.062 1.00 52.22 114 VAL A O 1
ATOM 913 N N . HIS A 1 115 ? -7.819 -10.442 23.044 1.00 40.44 115 HIS A N 1
ATOM 914 C CA . HIS A 1 115 ? -8.238 -9.399 23.991 1.00 40.44 115 HIS A CA 1
ATOM 915 C C . HIS A 1 115 ? -9.660 -9.611 24.540 1.00 40.44 115 HIS A C 1
ATOM 917 O O . HIS A 1 115 ? -10.340 -8.639 24.866 1.00 40.44 115 HIS A O 1
ATOM 923 N N . ARG A 1 116 ? -10.102 -10.869 24.644 1.00 41.66 116 ARG A N 1
ATOM 924 C CA . ARG A 1 116 ? -11.251 -11.245 25.477 1.00 41.66 116 ARG A CA 1
ATOM 925 C C . ARG A 1 116 ? -10.779 -11.781 26.819 1.00 41.66 116 ARG A C 1
ATOM 927 O O . ARG A 1 116 ? -9.754 -12.497 26.814 1.00 41.66 116 ARG A O 1
#